Protein AF-A0AAD7K5D5-F1 (afdb_monomer)

Nearest PDB structures (foldseek):
  3h6e-assembly2_B  TM=5.291E-01  e=1.729E+00  Novosphingobium aromaticivorans DSM 12444
  4xas-assembly1_A  TM=4.023E-01  e=6.892E+00  Homo sapiens

Sequence (141 aa):
MRVFRLDAFTSLSDATLLAIFEACPRIEMVQLTGHDKSEGKVTGTALKQLARMPSWAPNLKALYLLDQTYKLTASVKALSAARPSLWIFTGETLGESMSAQIVASMDGGADTHTWLGGKIVSISNDSGTLASGGYDSMDPW

Secondary structure (DSSP, 8-state):
--EEEE-S-SS-BHHHHHHHHHH-TT--EEEEE-BTTB-BB--SHHHHHHHH-TTSSTT--EEEEETB-GGGHHHHHHHHHH-TT-EEEEE----SSHHHHHHHHHHT-EEEEEEETTEEEEEEEE--TTTT---------

pLDDT: mean 78.56, std 15.07, range [36.81, 94.25]

Organism: NCBI:txid230809

Structure (mmCIF, N/CA/C/O backbone):
data_AF-A0AAD7K5D5-F1
#
_entry.id   AF-A0AAD7K5D5-F1
#
loop_
_atom_site.group_PDB
_atom_site.id
_atom_site.type_symbol
_atom_site.label_atom_id
_atom_site.label_alt_id
_atom_site.label_comp_id
_atom_site.label_asym_id
_atom_site.label_entity_id
_atom_site.label_seq_id
_atom_site.pdbx_PDB_ins_code
_atom_site.Cartn_x
_atom_site.Cartn_y
_atom_site.Cartn_z
_atom_site.occupancy
_atom_site.B_iso_or_equiv
_atom_site.auth_seq_id
_atom_site.auth_comp_id
_atom_site.auth_asym_id
_atom_site.auth_atom_id
_atom_site.pdbx_PDB_model_num
ATOM 1 N N . MET A 1 1 ? -14.361 -12.950 -3.619 1.00 69.94 1 MET A N 1
ATOM 2 C CA . MET A 1 1 ? -12.899 -12.816 -3.774 1.00 69.94 1 MET A CA 1
ATOM 3 C C . MET A 1 1 ? -12.347 -12.026 -2.594 1.00 69.94 1 MET A C 1
ATOM 5 O O . MET A 1 1 ? -12.935 -10.998 -2.281 1.00 69.94 1 MET A O 1
ATOM 9 N N . ARG A 1 2 ? -11.309 -12.530 -1.908 1.00 88.38 2 ARG A N 1
ATOM 10 C CA . ARG A 1 2 ? -10.658 -11.856 -0.758 1.00 88.38 2 ARG A CA 1
ATOM 11 C C . ARG A 1 2 ? -9.266 -11.324 -1.089 1.00 88.38 2 ARG A C 1
ATOM 13 O O . ARG A 1 2 ? -8.846 -10.324 -0.527 1.00 88.38 2 ARG A O 1
ATOM 20 N N . VAL A 1 3 ? -8.569 -11.985 -2.002 1.00 89.88 3 VAL A N 1
ATOM 21 C CA . VAL A 1 3 ? -7.203 -11.655 -2.397 1.00 89.88 3 VAL A CA 1
ATOM 22 C C . VAL A 1 3 ? -7.165 -11.553 -3.911 1.00 89.88 3 VAL A C 1
ATOM 24 O O . VAL A 1 3 ? -7.734 -12.407 -4.590 1.00 89.88 3 VAL A O 1
ATOM 27 N N . PHE A 1 4 ? -6.512 -10.515 -4.419 1.00 87.31 4 PHE A N 1
ATOM 28 C CA . PHE A 1 4 ? -6.255 -10.324 -5.838 1.00 87.31 4 PHE A CA 1
ATOM 29 C C . PHE A 1 4 ? -4.785 -9.961 -6.030 1.00 87.31 4 PHE A C 1
ATOM 31 O O . PHE A 1 4 ? -4.320 -8.978 -5.452 1.00 87.31 4 PHE A O 1
ATOM 38 N N . ARG A 1 5 ? -4.054 -10.775 -6.794 1.00 85.88 5 ARG A N 1
ATOM 39 C CA . ARG A 1 5 ? -2.635 -10.568 -7.099 1.00 85.88 5 ARG A CA 1
ATOM 40 C C . ARG A 1 5 ? -2.447 -10.557 -8.602 1.00 85.88 5 ARG A C 1
ATOM 42 O O . ARG A 1 5 ? -2.942 -11.456 -9.277 1.00 85.88 5 ARG A O 1
ATOM 49 N N . LEU A 1 6 ? -1.748 -9.546 -9.090 1.00 79.62 6 LEU A N 1
ATOM 50 C CA . LEU A 1 6 ? -1.268 -9.468 -10.456 1.00 79.62 6 LEU A CA 1
ATOM 51 C C . LEU A 1 6 ? 0.194 -9.049 -10.398 1.00 79.62 6 LEU A C 1
ATOM 53 O O . LEU A 1 6 ? 0.500 -7.915 -10.023 1.00 79.62 6 LEU A O 1
ATOM 57 N N . ASP A 1 7 ? 1.064 -9.984 -10.762 1.00 75.81 7 ASP A N 1
ATOM 58 C CA . ASP A 1 7 ? 2.506 -9.804 -10.708 1.00 75.81 7 ASP A CA 1
ATOM 59 C C . ASP A 1 7 ? 3.078 -9.558 -12.113 1.00 75.81 7 ASP A C 1
ATOM 61 O O . ASP A 1 7 ? 2.647 -10.198 -13.075 1.00 75.81 7 ASP A O 1
ATOM 65 N N . ALA A 1 8 ? 4.034 -8.633 -12.235 1.00 68.25 8 ALA A N 1
ATOM 66 C CA . ALA A 1 8 ? 4.712 -8.270 -13.487 1.00 68.25 8 ALA A CA 1
ATOM 67 C C . ALA A 1 8 ? 3.797 -7.701 -14.595 1.00 68.25 8 ALA A C 1
ATOM 69 O O . ALA A 1 8 ? 4.058 -7.864 -15.791 1.00 68.25 8 ALA A O 1
ATOM 70 N N . PHE A 1 9 ? 2.724 -6.994 -14.223 1.00 69.62 9 PHE A N 1
ATOM 71 C CA . PHE A 1 9 ? 1.793 -6.406 -15.187 1.00 69.62 9 PHE A CA 1
ATOM 72 C C . PHE A 1 9 ? 2.028 -4.907 -15.380 1.00 69.62 9 PHE A C 1
ATOM 74 O O . PHE A 1 9 ? 1.728 -4.073 -14.531 1.00 69.62 9 PHE A O 1
ATOM 81 N N . THR A 1 10 ? 2.456 -4.549 -16.584 1.00 65.88 10 THR A N 1
ATOM 82 C CA . THR A 1 10 ? 2.860 -3.179 -16.943 1.00 65.88 10 THR A CA 1
ATOM 83 C C . THR A 1 10 ? 1.713 -2.347 -17.518 1.00 65.88 10 THR A C 1
ATOM 85 O O . THR A 1 10 ? 1.757 -1.120 -17.558 1.00 65.88 10 THR A O 1
ATOM 88 N N . SER A 1 11 ? 0.637 -3.008 -17.953 1.00 68.88 11 SER A N 1
ATOM 89 C CA . SER A 1 11 ? -0.521 -2.362 -18.588 1.00 68.88 11 SER A CA 1
ATOM 90 C C . SER A 1 11 ? -1.679 -2.075 -17.632 1.00 68.88 11 SER A C 1
ATOM 92 O O . SER A 1 11 ? -2.707 -1.551 -18.065 1.00 68.88 11 SER A O 1
ATOM 94 N N . LEU A 1 12 ? -1.540 -2.401 -16.345 1.00 72.62 12 LEU A N 1
ATOM 95 C CA . LEU A 1 12 ? -2.578 -2.113 -15.360 1.00 72.62 12 LEU A CA 1
ATOM 96 C C . LEU A 1 12 ? -2.639 -0.617 -15.073 1.00 72.62 12 LEU A C 1
ATOM 98 O O . LEU A 1 12 ? -1.627 0.033 -14.825 1.00 72.62 12 LEU A O 1
ATOM 102 N N . SER A 1 13 ? -3.856 -0.085 -15.131 1.00 82.00 13 SER A N 1
ATOM 103 C CA . SER A 1 13 ? -4.149 1.333 -14.939 1.00 82.00 13 SER A CA 1
ATOM 104 C C . SER A 1 13 ? -5.135 1.530 -13.793 1.00 82.00 13 SER A C 1
ATOM 106 O O . SER A 1 13 ? -5.695 0.572 -13.250 1.00 82.00 13 SER A O 1
ATOM 108 N N . ASP A 1 14 ? -5.407 2.791 -13.462 1.00 84.44 14 ASP A N 1
ATOM 109 C CA . ASP A 1 14 ? -6.451 3.159 -12.507 1.00 84.44 14 ASP A CA 1
ATOM 110 C C . ASP A 1 14 ? -7.813 2.523 -12.825 1.00 84.44 14 ASP A C 1
ATOM 112 O O . ASP A 1 14 ? -8.530 2.161 -11.898 1.00 84.44 14 ASP A O 1
ATOM 116 N N . ALA A 1 15 ? -8.158 2.321 -14.103 1.00 86.50 15 ALA A N 1
ATOM 117 C CA . ALA A 1 15 ? -9.426 1.696 -14.487 1.00 86.50 15 ALA A CA 1
ATOM 118 C C . ALA A 1 15 ? -9.567 0.272 -13.925 1.00 86.50 15 ALA A C 1
ATOM 120 O O . ALA A 1 15 ? -10.641 -0.110 -13.462 1.00 86.50 15 ALA A O 1
ATOM 121 N N . THR A 1 16 ? -8.473 -0.493 -13.900 1.00 85.81 16 THR A N 1
ATOM 122 C CA . THR A 1 16 ? -8.480 -1.849 -13.345 1.00 85.81 16 THR A CA 1
ATOM 123 C C . THR A 1 16 ? -8.676 -1.822 -11.834 1.00 85.81 16 THR A C 1
ATOM 125 O O . THR A 1 16 ? -9.498 -2.567 -11.305 1.00 85.81 16 THR A O 1
ATOM 128 N N . LEU A 1 17 ? -7.962 -0.933 -11.136 1.00 87.94 17 LEU A N 1
ATOM 129 C CA . LEU A 1 17 ? -8.113 -0.759 -9.690 1.00 87.94 17 LEU A CA 1
ATOM 130 C C . LEU A 1 17 ? -9.542 -0.350 -9.319 1.00 87.94 17 LEU A C 1
ATOM 132 O O . LEU A 1 17 ? -10.118 -0.918 -8.395 1.00 87.94 17 LEU A O 1
ATOM 136 N N . LEU A 1 18 ? -10.129 0.587 -10.066 1.00 90.94 18 LEU A N 1
ATOM 137 C CA . LEU A 1 18 ? -11.508 1.031 -9.870 1.00 90.94 18 LEU A CA 1
ATOM 138 C C . LEU A 1 18 ? -12.500 -0.123 -10.002 1.00 90.94 18 LEU A C 1
ATOM 140 O O . LEU A 1 18 ? -13.276 -0.361 -9.078 1.00 90.94 18 LEU A O 1
ATOM 144 N N . ALA A 1 19 ? -12.411 -0.885 -11.094 1.00 90.69 19 ALA A N 1
ATOM 145 C CA . ALA A 1 19 ? -13.285 -2.030 -11.325 1.00 90.69 19 ALA A CA 1
ATOM 146 C C . ALA A 1 19 ? -13.185 -3.069 -10.196 1.00 90.69 19 ALA A C 1
ATOM 148 O O . ALA A 1 19 ? -14.197 -3.612 -9.759 1.00 90.69 19 ALA A O 1
ATOM 149 N N . ILE A 1 20 ? -11.978 -3.318 -9.674 1.00 89.50 20 ILE A N 1
ATOM 150 C CA . ILE A 1 20 ? -11.774 -4.232 -8.543 1.00 89.50 20 ILE A CA 1
ATOM 151 C C . ILE A 1 20 ? -12.439 -3.686 -7.276 1.00 89.50 20 ILE A C 1
ATOM 153 O O . ILE A 1 20 ? -13.164 -4.420 -6.602 1.00 89.50 20 ILE A O 1
ATOM 157 N N . PHE A 1 21 ? -12.203 -2.418 -6.933 1.00 91.31 21 PHE A N 1
ATOM 158 C CA . PHE A 1 21 ? -12.732 -1.828 -5.703 1.00 91.31 21 PHE A CA 1
ATOM 159 C C . PHE A 1 21 ? -14.259 -1.746 -5.688 1.00 91.31 21 PHE A C 1
ATOM 161 O O . PHE A 1 21 ? -14.870 -1.941 -4.633 1.00 91.31 21 PHE A O 1
ATOM 168 N N . GLU A 1 22 ? -14.857 -1.492 -6.849 1.00 91.81 22 GLU A N 1
ATOM 169 C CA . GLU A 1 22 ? -16.301 -1.427 -7.035 1.00 91.81 22 GLU A CA 1
ATOM 170 C C . GLU A 1 22 ? -16.939 -2.824 -7.044 1.00 91.81 22 GLU A C 1
ATOM 172 O O . GLU A 1 22 ? -17.877 -3.086 -6.291 1.00 91.81 22 GLU A O 1
ATOM 177 N N . ALA A 1 23 ? -16.406 -3.758 -7.838 1.00 91.50 23 ALA A N 1
ATOM 178 C CA . ALA A 1 23 ? -17.018 -5.075 -8.019 1.00 91.50 23 ALA A CA 1
ATOM 179 C C . ALA A 1 23 ? -16.775 -6.039 -6.843 1.00 91.50 23 ALA A C 1
ATOM 181 O O . ALA A 1 23 ? -17.486 -7.038 -6.701 1.00 91.50 23 ALA A O 1
ATOM 182 N N . CYS A 1 24 ? -15.764 -5.787 -6.000 1.00 90.50 24 CYS A N 1
ATOM 183 C CA . CYS A 1 24 ? -15.310 -6.744 -4.987 1.00 90.50 24 CYS A CA 1
ATOM 184 C C . CYS A 1 24 ? -15.393 -6.192 -3.550 1.00 90.50 24 CYS A C 1
ATOM 186 O O . CYS A 1 24 ? -14.366 -5.950 -2.918 1.00 90.50 24 CYS A O 1
ATOM 188 N N . PRO A 1 25 ? -16.588 -6.098 -2.938 1.00 89.50 25 PRO A N 1
ATOM 189 C CA . PRO A 1 25 ? -16.754 -5.535 -1.589 1.00 89.50 25 PRO A CA 1
ATOM 190 C C . PRO A 1 25 ? -16.112 -6.376 -0.468 1.00 89.50 25 PRO A C 1
ATOM 192 O O .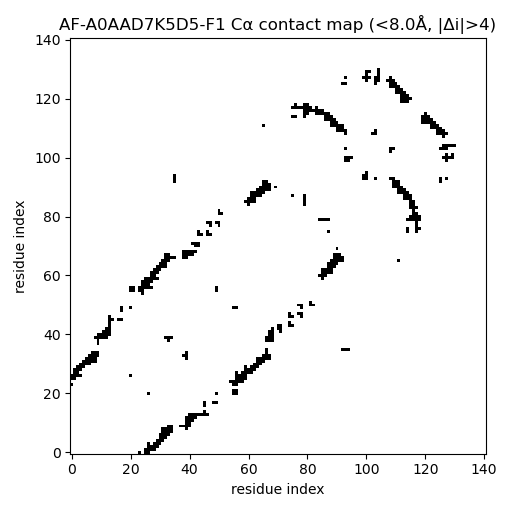 PRO A 1 25 ? -15.869 -5.894 0.639 1.00 89.50 25 PRO A O 1
ATOM 195 N N . ARG A 1 26 ? -15.830 -7.657 -0.731 1.00 91.88 26 ARG A N 1
ATOM 196 C CA . ARG A 1 26 ? -15.192 -8.580 0.228 1.00 91.88 26 ARG A CA 1
ATOM 197 C C . ARG A 1 26 ? -13.675 -8.672 0.054 1.00 91.88 26 ARG A C 1
ATOM 199 O O . ARG A 1 26 ? -13.070 -9.560 0.650 1.00 91.88 26 ARG A O 1
ATOM 206 N N . ILE A 1 27 ? -13.079 -7.826 -0.785 1.00 93.44 27 ILE A N 1
ATOM 207 C CA . ILE A 1 27 ? -11.637 -7.843 -0.996 1.00 93.44 27 ILE A CA 1
ATOM 208 C C . ILE A 1 27 ? -10.914 -7.324 0.247 1.00 93.44 27 ILE A C 1
ATOM 210 O O . ILE A 1 27 ? -11.304 -6.318 0.832 1.00 93.44 27 ILE A O 1
A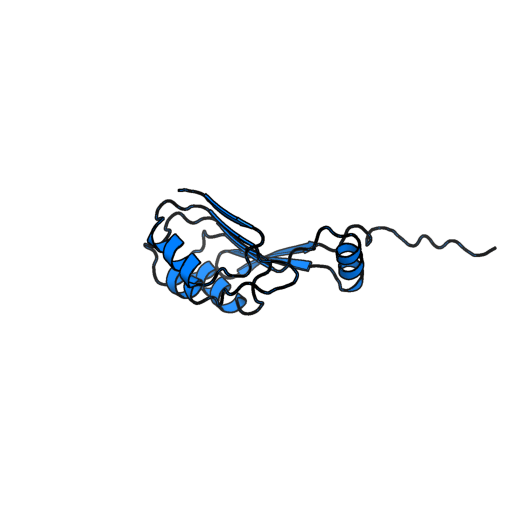TOM 214 N N . GLU A 1 28 ? -9.880 -8.047 0.654 1.00 94.25 28 GLU A N 1
ATOM 215 C CA . GLU A 1 28 ? -9.045 -7.761 1.821 1.00 94.25 28 GLU A CA 1
ATOM 216 C C . GLU A 1 28 ? -7.624 -7.377 1.405 1.00 94.25 28 GLU A C 1
ATOM 218 O O . GLU A 1 28 ? -6.981 -6.582 2.089 1.00 94.25 28 GLU A O 1
ATOM 223 N N . MET A 1 29 ? -7.152 -7.892 0.265 1.00 93.12 29 MET A N 1
ATOM 224 C CA . MET A 1 29 ? -5.817 -7.615 -0.252 1.00 93.12 29 MET A CA 1
ATOM 225 C C . MET A 1 29 ? -5.821 -7.438 -1.770 1.00 93.12 29 MET A C 1
ATOM 227 O O . MET A 1 29 ? -6.361 -8.280 -2.494 1.00 93.12 29 MET A O 1
ATOM 231 N N . VAL A 1 30 ? -5.163 -6.380 -2.239 1.00 90.88 30 VAL A N 1
ATOM 232 C CA . VAL A 1 30 ? -4.846 -6.154 -3.654 1.00 90.88 30 VAL A CA 1
ATOM 233 C C . VAL A 1 30 ? -3.341 -5.985 -3.786 1.00 90.88 30 VAL A C 1
ATOM 235 O O . VAL A 1 30 ? -2.753 -5.176 -3.075 1.00 90.88 30 VAL A O 1
ATOM 238 N N . GLN A 1 31 ? -2.725 -6.733 -4.692 1.00 88.81 31 GLN A N 1
ATOM 239 C CA . GLN A 1 31 ? -1.317 -6.595 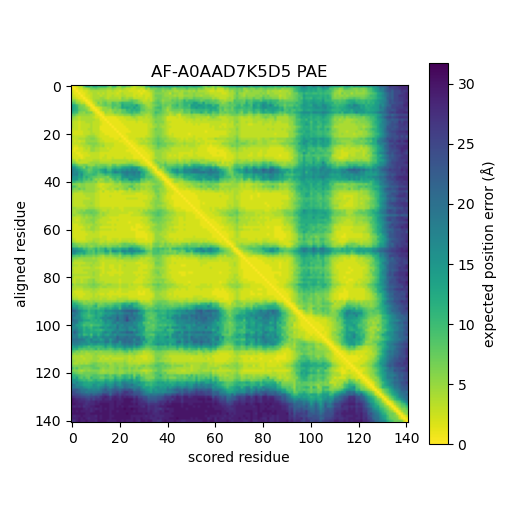-5.036 1.00 88.81 31 GLN A CA 1
ATOM 240 C C . GLN A 1 31 ? -1.181 -6.407 -6.534 1.00 88.81 31 GLN A C 1
ATOM 242 O O . GLN A 1 31 ? -1.613 -7.266 -7.302 1.00 88.81 31 GLN A O 1
ATOM 247 N N . LEU A 1 32 ? -0.588 -5.280 -6.909 1.00 84.44 32 LEU A N 1
ATOM 248 C CA . LEU A 1 32 ? -0.183 -4.965 -8.264 1.00 84.44 32 LEU A CA 1
ATOM 249 C C . LEU A 1 32 ? 1.317 -4.684 -8.256 1.00 84.44 32 LEU A C 1
ATOM 251 O O . LEU A 1 32 ? 1.758 -3.734 -7.602 1.00 84.44 32 LEU A O 1
ATOM 255 N N . THR A 1 33 ? 2.079 -5.502 -8.977 1.00 76.06 33 THR A N 1
ATOM 256 C CA . THR A 1 33 ? 3.505 -5.256 -9.207 1.00 76.06 33 THR A CA 1
ATOM 257 C C . THR A 1 33 ? 3.759 -4.967 -10.682 1.00 76.06 33 THR A C 1
ATOM 259 O O . THR A 1 33 ? 3.134 -5.552 -11.576 1.00 76.06 33 THR A O 1
ATOM 262 N N . GLY A 1 34 ? 4.622 -3.985 -10.932 1.00 69.62 34 GLY A N 1
ATOM 263 C CA . GLY A 1 34 ? 5.089 -3.632 -12.267 1.00 69.62 34 GLY A CA 1
ATOM 264 C C . GLY A 1 34 ? 6.204 -4.561 -12.736 1.00 69.62 34 GLY A C 1
ATOM 265 O O . GLY A 1 34 ? 6.456 -5.609 -12.149 1.00 69.62 34 GLY A O 1
ATOM 266 N N . HIS A 1 35 ? 6.859 -4.172 -13.825 1.00 65.56 35 HIS A N 1
ATOM 267 C CA . HIS A 1 35 ? 8.057 -4.838 -14.328 1.00 65.56 35 HIS A CA 1
ATOM 268 C C . HIS A 1 35 ? 9.202 -3.824 -14.285 1.00 65.56 35 HIS A C 1
ATOM 270 O O . HIS A 1 35 ? 9.008 -2.682 -14.698 1.00 65.56 35 HIS A O 1
ATOM 276 N N . ASP A 1 36 ? 10.386 -4.258 -13.849 1.00 58.16 36 ASP A N 1
ATOM 277 C CA . ASP A 1 36 ? 11.617 -3.459 -13.674 1.00 58.16 36 ASP A CA 1
ATOM 278 C C . ASP A 1 36 ? 11.984 -2.527 -14.857 1.00 58.16 36 ASP A C 1
ATOM 280 O O . ASP A 1 36 ? 12.665 -1.522 -14.684 1.00 58.16 36 ASP A O 1
ATOM 284 N N . LYS A 1 37 ? 11.520 -2.843 -16.072 1.00 57.62 37 LYS A N 1
ATOM 285 C CA . LYS A 1 37 ? 11.840 -2.150 -17.330 1.00 57.62 37 LYS A CA 1
ATOM 286 C C . LYS A 1 37 ? 10.720 -1.272 -17.877 1.00 57.62 37 LYS A C 1
ATOM 288 O O . LYS A 1 37 ? 10.929 -0.588 -18.878 1.00 57.62 37 LYS A O 1
ATOM 293 N N . SER A 1 38 ? 9.529 -1.299 -17.282 1.00 56.91 38 SER A N 1
ATOM 294 C CA . SER A 1 38 ? 8.454 -0.396 -17.688 1.00 56.91 38 SER A CA 1
ATOM 295 C C . SER A 1 38 ? 7.530 -0.069 -16.527 1.00 56.91 38 SER A C 1
ATOM 297 O O . SER A 1 38 ? 6.853 -0.948 -15.987 1.00 56.91 38 SER A O 1
ATOM 299 N N . GLU A 1 39 ? 7.465 1.221 -16.218 1.00 59.62 39 GLU A N 1
ATOM 300 C CA . GLU A 1 39 ? 6.598 1.775 -15.187 1.00 59.62 39 GLU A CA 1
ATOM 301 C C . GLU A 1 39 ? 5.134 1.358 -15.413 1.00 59.62 39 GLU A C 1
ATOM 303 O O . GLU A 1 39 ? 4.596 1.461 -16.522 1.00 59.62 39 GLU A O 1
ATOM 308 N N . GLY A 1 40 ? 4.468 0.895 -14.351 1.00 63.88 40 GLY A N 1
ATOM 309 C CA . GLY A 1 40 ? 3.031 0.622 -14.392 1.00 63.88 40 GLY A CA 1
ATOM 310 C C . GLY A 1 40 ? 2.198 1.891 -14.630 1.00 63.88 40 GLY A C 1
ATOM 311 O O . GLY A 1 40 ? 2.603 3.001 -14.297 1.00 63.88 40 GLY A O 1
ATOM 312 N N . LYS A 1 41 ? 0.993 1.760 -15.197 1.00 74.75 41 LYS A N 1
ATOM 313 C CA . LYS A 1 41 ? 0.162 2.907 -15.631 1.00 74.75 41 LYS A CA 1
ATOM 314 C C . LYS A 1 41 ? -0.763 3.466 -14.544 1.00 74.75 41 LYS A C 1
ATOM 316 O O . LYS A 1 41 ? -1.750 4.135 -14.856 1.00 74.75 41 LYS A O 1
ATOM 321 N N . VAL A 1 42 ? -0.493 3.185 -13.271 1.00 80.25 42 VAL A N 1
ATOM 322 C CA . VAL A 1 42 ? -1.298 3.700 -12.156 1.00 80.25 42 VAL A CA 1
ATOM 323 C C . VAL A 1 42 ? -0.888 5.145 -11.859 1.00 80.25 42 VAL A C 1
ATOM 325 O O . VAL A 1 42 ? 0.257 5.424 -11.517 1.00 80.25 42 VAL A O 1
ATOM 328 N N . THR A 1 43 ? -1.841 6.070 -11.981 1.00 81.44 43 THR A N 1
ATOM 329 C CA . THR A 1 43 ? -1.662 7.523 -11.794 1.00 81.44 43 THR A CA 1
ATOM 330 C C . THR A 1 43 ? -2.150 8.023 -10.431 1.00 81.44 43 THR A C 1
ATOM 332 O O . THR A 1 43 ? -1.927 9.180 -10.068 1.00 81.44 43 THR A O 1
ATOM 335 N N . GLY A 1 44 ? -2.846 7.172 -9.668 1.00 84.38 44 GLY A N 1
ATOM 336 C CA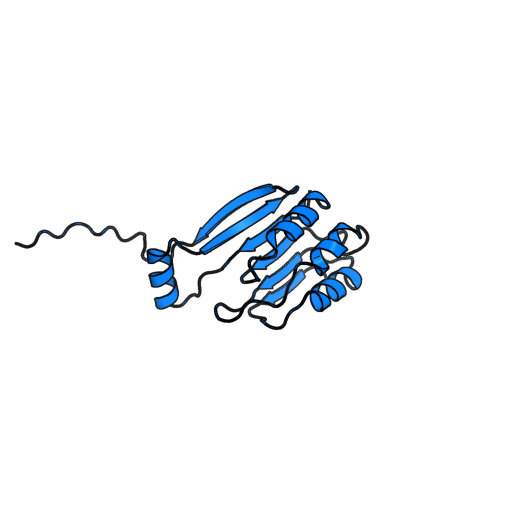 . GLY A 1 44 ? -3.373 7.490 -8.338 1.00 84.38 44 GLY A CA 1
ATOM 337 C C . GLY A 1 44 ? -4.793 8.061 -8.348 1.00 84.38 44 GLY A C 1
ATOM 338 O O . GLY A 1 44 ? -5.334 8.409 -7.295 1.00 84.38 44 GLY A O 1
ATOM 339 N N . THR A 1 45 ? -5.430 8.143 -9.516 1.00 89.12 45 THR A N 1
ATOM 340 C CA . THR A 1 45 ? -6.832 8.558 -9.658 1.00 89.12 45 THR A CA 1
ATOM 341 C C . THR A 1 45 ? -7.772 7.561 -8.978 1.00 89.12 45 THR A C 1
ATOM 343 O O . THR A 1 45 ? -8.670 7.973 -8.241 1.00 89.12 45 THR A O 1
ATOM 346 N N . ALA A 1 46 ? -7.502 6.260 -9.118 1.00 90.06 46 ALA A N 1
ATOM 347 C CA . ALA A 1 46 ? -8.239 5.203 -8.435 1.00 90.06 46 ALA A CA 1
ATOM 348 C C . ALA A 1 46 ? -8.122 5.312 -6.911 1.00 90.06 46 ALA A C 1
ATOM 350 O O . ALA A 1 46 ? -9.111 5.172 -6.195 1.00 90.06 46 ALA A O 1
ATOM 351 N N . LEU A 1 47 ? -6.928 5.637 -6.409 1.00 92.38 47 LEU A N 1
ATOM 352 C CA . LEU A 1 47 ? -6.670 5.780 -4.973 1.00 92.38 47 LEU A CA 1
ATOM 353 C C . LEU A 1 47 ? -7.426 6.973 -4.381 1.00 92.38 47 LEU A C 1
ATOM 355 O O . LEU A 1 47 ? -8.012 6.871 -3.303 1.00 92.38 47 LEU A O 1
ATOM 359 N N . LYS A 1 48 ? -7.477 8.095 -5.112 1.00 92.06 48 LYS A N 1
ATOM 360 C CA . LYS A 1 48 ? -8.274 9.269 -4.723 1.00 92.06 48 LYS A CA 1
ATOM 361 C C . LYS A 1 48 ? -9.767 8.951 -4.676 1.00 92.06 48 LYS A C 1
ATOM 363 O O . LYS A 1 48 ? -10.454 9.416 -3.770 1.00 92.06 48 LYS A O 1
ATOM 368 N N . GLN A 1 49 ? -10.274 8.180 -5.637 1.00 91.94 49 GLN A N 1
ATOM 369 C CA . GLN A 1 49 ? -11.673 7.754 -5.636 1.00 91.94 49 GLN A CA 1
ATOM 370 C C . GLN A 1 49 ? -11.969 6.795 -4.479 1.00 91.94 49 GLN A C 1
ATOM 372 O O . GLN A 1 49 ? -12.938 7.007 -3.753 1.00 91.94 49 GLN A O 1
ATOM 377 N N . LEU A 1 50 ? -11.088 5.826 -4.223 1.00 93.06 50 LEU A N 1
ATOM 378 C CA . LEU A 1 50 ? -11.214 4.901 -3.098 1.00 93.06 50 LEU A CA 1
ATOM 379 C C . LEU A 1 50 ? -11.229 5.624 -1.738 1.00 93.06 50 LEU A C 1
ATOM 381 O O . LEU A 1 50 ? -11.982 5.249 -0.838 1.00 93.06 50 LEU A O 1
ATOM 385 N N . ALA A 1 51 ? -10.438 6.691 -1.595 1.00 92.88 51 ALA A N 1
ATOM 386 C CA . ALA A 1 51 ? -10.431 7.534 -0.400 1.00 92.88 51 ALA A CA 1
ATOM 387 C C . ALA A 1 51 ? -11.765 8.275 -0.187 1.00 92.88 51 ALA A C 1
ATOM 389 O O . ALA A 1 51 ? -12.162 8.512 0.949 1.00 92.88 51 ALA A O 1
ATOM 390 N N . ARG A 1 52 ? -12.465 8.631 -1.274 1.00 93.31 52 ARG A N 1
ATOM 391 C CA . ARG A 1 52 ? -13.755 9.343 -1.241 1.00 93.31 52 ARG A CA 1
ATOM 392 C C . ARG A 1 52 ? -14.964 8.421 -1.096 1.00 93.31 52 ARG A C 1
ATOM 394 O O . ARG A 1 52 ? -16.033 8.905 -0.743 1.00 93.31 52 ARG A O 1
ATOM 401 N N . MET A 1 53 ? -14.813 7.127 -1.378 1.00 92.31 53 MET A N 1
ATOM 402 C CA . MET A 1 53 ? -15.902 6.146 -1.375 1.00 92.31 53 MET A CA 1
ATOM 403 C C . MET A 1 53 ? -15.650 5.048 -0.333 1.00 92.31 53 MET A C 1
ATOM 405 O O . MET A 1 53 ? -15.063 4.016 -0.658 1.00 92.31 53 MET A O 1
ATOM 409 N N . PRO A 1 54 ? -16.097 5.226 0.926 1.00 87.00 54 PRO A N 1
ATOM 410 C CA . PRO A 1 54 ? -15.914 4.232 1.989 1.00 87.00 54 PRO A CA 1
ATOM 411 C C . PRO A 1 54 ? -16.621 2.899 1.713 1.00 87.00 54 PRO A C 1
ATOM 413 O O . PRO A 1 54 ? -16.198 1.862 2.214 1.00 87.00 54 PRO A O 1
ATOM 416 N N . SER A 1 55 ? -17.689 2.918 0.908 1.00 90.19 55 SER A N 1
ATOM 417 C CA . SER A 1 55 ? -18.451 1.727 0.514 1.00 90.19 55 SER A CA 1
ATOM 418 C C . SER A 1 55 ? -17.698 0.810 -0.453 1.00 90.19 55 SER A C 1
ATOM 420 O O . SER A 1 55 ? -18.080 -0.347 -0.607 1.00 90.19 55 SER A O 1
ATOM 422 N N . TRP A 1 56 ? -16.639 1.299 -1.102 1.00 92.19 56 TRP A N 1
ATOM 423 C CA . TRP A 1 56 ? -15.833 0.523 -2.041 1.00 92.19 56 TRP A CA 1
ATOM 424 C C . TRP A 1 56 ? -14.711 -0.211 -1.322 1.00 92.19 56 TRP A C 1
ATOM 426 O O . TRP A 1 56 ? -13.952 0.398 -0.566 1.00 92.19 56 TRP A O 1
ATOM 436 N N . ALA A 1 57 ? -14.590 -1.517 -1.568 1.00 90.44 57 ALA A N 1
ATOM 437 C CA . ALA A 1 57 ? -13.641 -2.390 -0.877 1.00 90.44 57 ALA A CA 1
ATOM 438 C C . ALA A 1 57 ? -13.538 -2.093 0.645 1.00 90.44 57 ALA A C 1
ATOM 440 O O . ALA A 1 57 ? -12.449 -1.789 1.141 1.00 90.44 57 ALA A O 1
ATOM 441 N N . PRO A 1 58 ? -14.655 -2.118 1.399 1.00 92.81 58 PRO A N 1
ATOM 442 C CA . PRO A 1 58 ? -14.690 -1.691 2.803 1.00 92.81 58 PRO A CA 1
ATOM 443 C C . PRO A 1 58 ? -13.835 -2.579 3.716 1.00 92.81 58 PRO A C 1
ATOM 445 O O . PRO A 1 58 ? -13.420 -2.154 4.787 1.00 92.81 58 PRO A O 1
ATOM 448 N N . ASN A 1 59 ? -13.554 -3.809 3.278 1.00 93.12 59 ASN A N 1
ATOM 449 C CA . ASN A 1 59 ? -12.751 -4.783 4.010 1.00 93.12 59 ASN A CA 1
ATOM 450 C C . ASN A 1 59 ? -1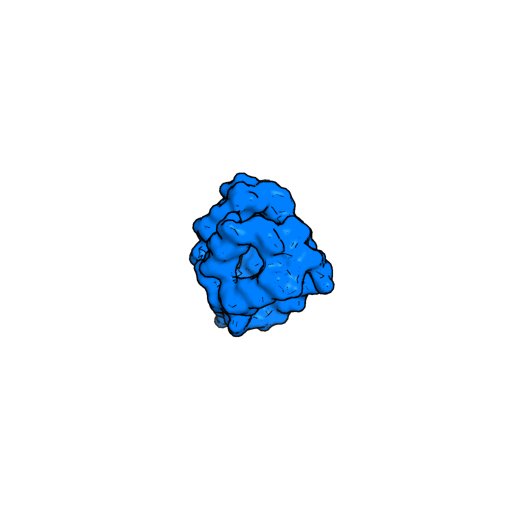1.271 -4.777 3.603 1.00 93.12 59 ASN A C 1
ATOM 452 O O . ASN A 1 59 ? -10.528 -5.644 4.059 1.00 93.12 59 ASN A O 1
ATOM 456 N N . LEU A 1 60 ? -1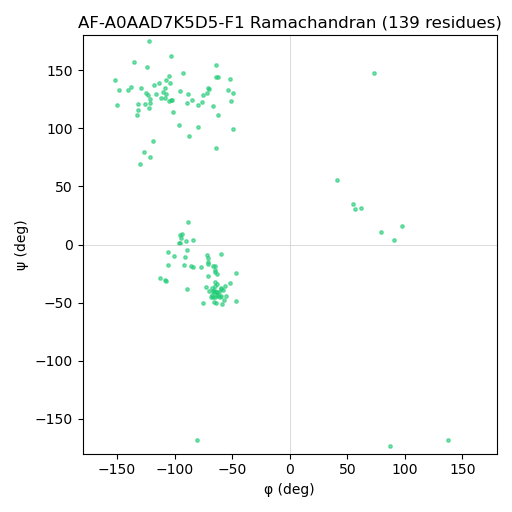0.840 -3.845 2.744 1.00 93.50 60 LEU A N 1
ATOM 457 C CA . LEU A 1 60 ? -9.464 -3.792 2.261 1.00 93.50 60 LEU A CA 1
ATOM 458 C C . LEU A 1 60 ? -8.515 -3.447 3.414 1.00 93.50 60 LEU A C 1
ATOM 460 O O . LEU A 1 60 ? -8.620 -2.379 4.017 1.00 93.50 60 LEU A O 1
ATOM 464 N N . LYS A 1 61 ? -7.580 -4.355 3.695 1.00 94.12 61 LYS A N 1
ATOM 465 C CA . LYS A 1 61 ? -6.582 -4.242 4.766 1.00 94.12 61 LYS A CA 1
ATOM 466 C C . LYS A 1 61 ? -5.186 -3.974 4.228 1.00 94.12 61 LYS A C 1
ATOM 468 O O . LYS A 1 61 ? -4.416 -3.303 4.905 1.00 94.12 61 LYS A O 1
ATOM 473 N N . ALA A 1 62 ? -4.868 -4.483 3.037 1.00 93.50 62 ALA A N 1
ATOM 474 C CA . ALA A 1 62 ? -3.546 -4.347 2.438 1.00 93.50 62 ALA A CA 1
ATOM 475 C C . ALA A 1 62 ? -3.617 -4.034 0.936 1.00 93.50 62 ALA A C 1
ATOM 477 O O . ALA A 1 62 ? -4.376 -4.653 0.185 1.00 93.50 62 ALA A O 1
ATOM 478 N N . LEU A 1 63 ? -2.803 -3.075 0.504 1.00 92.00 63 LEU A N 1
ATOM 479 C CA . LEU A 1 63 ? -2.663 -2.654 -0.883 1.00 92.00 63 LEU A CA 1
ATOM 480 C C . LEU A 1 63 ? -1.177 -2.570 -1.244 1.00 92.00 63 LEU A C 1
ATOM 482 O O . LEU A 1 63 ? -0.463 -1.737 -0.699 1.00 92.00 63 LEU A O 1
ATOM 486 N N . TYR A 1 64 ? -0.723 -3.406 -2.171 1.00 89.12 64 TYR A N 1
ATOM 487 C CA . TYR A 1 64 ? 0.648 -3.394 -2.678 1.00 89.12 64 TYR A CA 1
ATOM 488 C C . TYR A 1 64 ? 0.666 -2.767 -4.072 1.00 89.12 64 TYR A C 1
ATOM 490 O O . TYR A 1 64 ? -0.055 -3.222 -4.962 1.00 89.12 64 TYR A O 1
ATOM 498 N N . LEU A 1 65 ? 1.464 -1.714 -4.234 1.00 87.62 65 LEU A N 1
ATOM 499 C CA . LEU A 1 65 ? 1.686 -0.960 -5.468 1.00 87.62 65 LEU A CA 1
ATOM 500 C C . LEU A 1 65 ? 3.199 -0.835 -5.685 1.00 87.62 65 LEU A C 1
ATOM 502 O O . LEU A 1 65 ? 3.775 0.240 -5.509 1.00 87.62 65 LEU A O 1
ATOM 506 N N . LEU A 1 66 ? 3.838 -1.960 -5.994 1.00 83.94 66 LEU A N 1
ATOM 507 C CA . LEU A 1 66 ? 5.285 -2.044 -6.194 1.00 83.94 66 LEU A CA 1
ATOM 508 C C . LEU A 1 66 ? 5.626 -1.857 -7.676 1.00 83.94 66 LEU A C 1
ATOM 510 O O . LEU A 1 66 ? 4.828 -2.215 -8.550 1.00 83.94 66 LEU A O 1
ATOM 514 N N . ASP A 1 67 ? 6.779 -1.258 -7.958 1.00 77.31 67 ASP A N 1
ATOM 515 C CA . ASP A 1 67 ? 7.272 -0.969 -9.314 1.00 77.31 67 ASP A CA 1
ATOM 516 C C . ASP A 1 67 ? 6.258 -0.161 -10.141 1.00 77.31 67 ASP A C 1
ATOM 518 O O . ASP A 1 67 ? 6.049 -0.355 -11.342 1.00 77.31 67 ASP A O 1
ATOM 522 N N . GLN A 1 68 ? 5.547 0.727 -9.444 1.0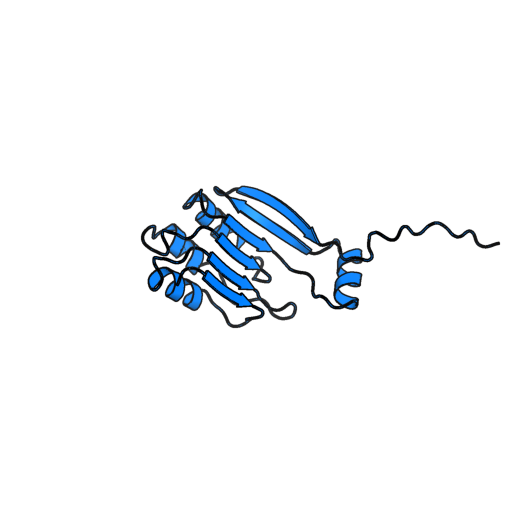0 74.62 68 GLN A N 1
ATOM 523 C CA . GLN A 1 68 ? 4.609 1.684 -10.017 1.00 74.62 68 GLN A CA 1
ATOM 524 C C . GLN A 1 68 ? 5.243 3.075 -10.055 1.00 74.62 68 GLN A C 1
ATOM 526 O O . GLN A 1 68 ? 6.192 3.356 -9.329 1.00 74.62 68 GLN A O 1
ATOM 531 N N . THR A 1 69 ? 4.683 3.975 -10.869 1.00 67.75 69 THR A N 1
ATOM 532 C CA . THR A 1 69 ? 5.233 5.330 -11.044 1.00 67.75 69 THR A CA 1
ATOM 533 C C . THR A 1 69 ? 5.458 6.062 -9.712 1.00 67.75 69 THR A C 1
ATOM 535 O O . THR A 1 69 ? 4.615 6.048 -8.809 1.00 67.75 69 THR A O 1
ATOM 538 N N . TYR A 1 70 ? 6.551 6.826 -9.631 1.00 64.38 70 TYR A N 1
ATOM 539 C CA . TYR A 1 70 ? 6.924 7.658 -8.474 1.00 64.38 70 TYR A CA 1
ATOM 540 C C . TYR A 1 70 ? 5.885 8.739 -8.096 1.00 64.38 70 TYR A C 1
ATOM 542 O O . TYR A 1 70 ? 5.993 9.403 -7.064 1.00 64.38 70 TYR A O 1
ATOM 550 N N . LYS A 1 71 ? 4.844 8.944 -8.914 1.00 72.00 71 LYS A N 1
ATOM 551 C CA . LYS A 1 71 ? 3.837 10.009 -8.748 1.00 72.00 71 LYS A CA 1
ATOM 552 C C . LYS A 1 71 ? 2.700 9.657 -7.780 1.00 72.00 71 LYS A C 1
ATOM 554 O O . LYS A 1 71 ? 1.778 10.455 -7.600 1.00 72.00 71 LYS A O 1
ATOM 559 N N . LEU A 1 72 ? 2.751 8.499 -7.120 1.00 83.19 72 LEU A N 1
ATOM 560 C CA . LEU A 1 72 ? 1.656 8.006 -6.276 1.00 83.19 72 LEU A CA 1
ATOM 561 C C . LEU A 1 72 ? 1.641 8.560 -4.845 1.00 83.19 72 LEU A C 1
ATOM 563 O O . LEU A 1 72 ? 0.579 8.563 -4.216 1.00 83.19 72 LEU A O 1
ATOM 567 N N . THR A 1 73 ? 2.757 9.098 -4.349 1.00 86.06 73 THR A N 1
ATOM 568 C CA . THR A 1 73 ? 2.959 9.523 -2.950 1.00 86.06 73 THR A CA 1
ATOM 569 C C . THR A 1 73 ? 1.809 10.358 -2.381 1.00 86.06 73 THR A C 1
ATOM 571 O O . THR A 1 73 ? 1.280 10.054 -1.313 1.00 86.06 73 THR A O 1
ATOM 574 N N . ALA A 1 74 ? 1.354 11.386 -3.106 1.00 88.81 74 ALA A N 1
ATOM 575 C CA . ALA A 1 74 ? 0.272 12.254 -2.635 1.00 88.81 74 ALA A CA 1
ATOM 576 C C . ALA A 1 74 ? -1.070 11.511 -2.511 1.00 88.81 74 ALA A C 1
ATOM 578 O O . ALA A 1 74 ? -1.811 11.699 -1.545 1.00 88.81 74 ALA A O 1
ATOM 579 N N . SER A 1 75 ? -1.382 10.650 -3.483 1.00 91.19 75 SER A N 1
ATOM 580 C CA . SER A 1 75 ? -2.624 9.871 -3.498 1.00 91.19 75 SER A CA 1
ATOM 581 C C . SER A 1 75 ? -2.629 8.743 -2.465 1.00 91.19 75 SER A C 1
ATOM 583 O O . SER A 1 75 ? -3.648 8.520 -1.815 1.00 91.19 75 SER A O 1
ATOM 585 N N . VAL A 1 76 ? -1.481 8.100 -2.247 1.00 92.12 76 VAL A N 1
ATOM 586 C CA . VAL A 1 76 ? -1.283 7.065 -1.226 1.00 92.12 76 VAL A CA 1
ATOM 587 C C . VAL A 1 76 ? -1.400 7.665 0.169 1.00 92.12 76 VAL A C 1
ATOM 589 O O . VAL A 1 76 ? -2.139 7.139 0.999 1.00 92.12 76 VAL A O 1
ATOM 592 N N . LYS A 1 77 ? -0.770 8.821 0.408 1.00 91.94 77 LYS A N 1
ATOM 593 C CA . LYS A 1 77 ? -0.907 9.557 1.668 1.00 91.94 77 LYS A CA 1
ATOM 594 C C . LYS A 1 77 ? -2.367 9.892 1.973 1.00 91.94 77 LYS A C 1
ATOM 596 O O . LYS A 1 77 ? -2.831 9.650 3.085 1.00 91.94 77 LYS A O 1
ATOM 601 N N . ALA A 1 78 ? -3.097 10.420 0.988 1.00 92.50 78 ALA A N 1
ATOM 602 C CA . ALA A 1 78 ? -4.510 10.763 1.143 1.00 92.50 78 ALA A CA 1
ATOM 603 C C . ALA A 1 78 ? -5.382 9.528 1.426 1.00 92.50 78 ALA A C 1
ATOM 605 O O . ALA A 1 78 ? -6.230 9.567 2.315 1.00 92.50 78 ALA A O 1
ATOM 606 N N . LEU A 1 79 ? -5.149 8.423 0.712 1.00 93.75 79 LEU A N 1
ATOM 607 C CA . LEU A 1 79 ? -5.874 7.171 0.923 1.00 93.75 79 LEU A CA 1
ATOM 608 C C . LEU A 1 79 ? -5.589 6.569 2.304 1.00 93.75 79 LEU A C 1
ATOM 610 O O . LEU A 1 79 ? -6.521 6.190 3.007 1.00 93.75 79 LEU A O 1
ATOM 614 N N . SER A 1 80 ? -4.322 6.529 2.711 1.00 93.81 80 SER A N 1
ATOM 615 C CA . SER A 1 80 ? -3.905 6.030 4.024 1.00 93.81 80 SER A CA 1
ATOM 616 C C . SER A 1 80 ? -4.478 6.876 5.170 1.00 93.81 80 SER A C 1
ATOM 618 O O . SER A 1 80 ? -4.839 6.341 6.214 1.00 93.81 80 SER A O 1
ATOM 620 N N . ALA A 1 81 ? -4.625 8.192 4.977 1.00 92.44 81 ALA A N 1
ATOM 621 C CA . ALA A 1 81 ? -5.285 9.066 5.947 1.00 92.44 81 ALA A CA 1
ATOM 622 C C . ALA A 1 81 ? -6.804 8.826 6.019 1.00 92.44 81 ALA A C 1
ATOM 624 O O . ALA A 1 81 ? -7.374 8.816 7.107 1.00 92.44 81 ALA A O 1
ATOM 625 N N . ALA A 1 82 ? -7.461 8.605 4.874 1.00 93.88 82 ALA A N 1
ATOM 626 C CA . ALA A 1 82 ? -8.895 8.313 4.814 1.00 93.88 82 ALA A CA 1
ATOM 627 C C . ALA A 1 82 ? -9.245 6.916 5.357 1.00 93.88 82 ALA A C 1
ATOM 629 O O . ALA A 1 82 ? -10.359 6.693 5.828 1.00 93.88 82 ALA A O 1
ATOM 630 N N . ARG A 1 83 ? -8.302 5.969 5.287 1.00 93.56 83 ARG A N 1
ATOM 631 C CA . ARG A 1 83 ? -8.459 4.582 5.740 1.00 93.56 83 ARG A CA 1
ATOM 632 C C . ARG A 1 83 ? -7.327 4.218 6.705 1.00 93.56 83 ARG A C 1
ATOM 634 O O . ARG A 1 83 ? -6.377 3.553 6.302 1.00 93.56 83 ARG A O 1
ATOM 641 N N . PRO A 1 84 ? -7.417 4.617 7.985 1.00 91.31 84 PRO A N 1
ATOM 642 C CA . PRO A 1 84 ? -6.310 4.477 8.931 1.00 91.31 84 PRO A CA 1
ATOM 643 C C . PRO A 1 84 ? -5.925 3.023 9.241 1.00 91.31 84 PRO A C 1
ATOM 645 O O . PRO A 1 84 ? -4.818 2.785 9.709 1.00 91.31 84 PRO A O 1
ATOM 648 N N . SER A 1 85 ? -6.804 2.053 8.967 1.00 91.06 85 SER A N 1
ATOM 649 C CA . SER A 1 85 ? -6.529 0.617 9.106 1.00 91.06 85 SER A CA 1
ATOM 650 C C . SER A 1 85 ? -5.929 -0.038 7.853 1.00 91.06 85 SER A C 1
ATOM 652 O O . SER A 1 85 ? -5.642 -1.233 7.884 1.00 91.06 85 SER A O 1
ATOM 654 N N . LEU A 1 86 ? -5.796 0.699 6.743 1.00 93.50 86 LEU A N 1
ATOM 655 C CA . LEU A 1 86 ? -5.279 0.189 5.474 1.00 93.50 86 LEU A CA 1
ATOM 656 C C . LEU A 1 86 ? -3.757 0.343 5.416 1.00 93.50 86 LEU A C 1
ATOM 658 O O . LEU A 1 86 ? -3.230 1.455 5.466 1.00 93.50 86 LEU A O 1
ATOM 662 N N . TRP A 1 87 ? -3.079 -0.783 5.230 1.00 93.25 87 TRP A N 1
ATOM 663 C CA . TRP A 1 87 ? -1.650 -0.860 4.965 1.00 93.25 87 TRP A CA 1
ATOM 664 C C . TRP A 1 87 ? -1.409 -0.680 3.471 1.00 93.25 87 TRP A C 1
ATOM 666 O O . TRP A 1 87 ? -1.985 -1.411 2.663 1.00 93.25 87 TRP A O 1
ATOM 676 N N . ILE A 1 88 ? -0.576 0.289 3.095 1.00 92.81 88 ILE A N 1
ATOM 677 C CA . ILE A 1 88 ? -0.223 0.517 1.690 1.00 92.81 88 ILE A CA 1
ATOM 678 C C . ILE A 1 88 ? 1.284 0.387 1.524 1.00 92.81 88 ILE A C 1
ATOM 680 O O . ILE A 1 88 ? 2.037 1.088 2.190 1.00 92.81 88 ILE A O 1
ATOM 684 N N . PHE A 1 89 ? 1.710 -0.483 0.618 1.00 90.06 89 PHE A N 1
ATOM 685 C CA . PHE A 1 89 ? 3.110 -0.737 0.301 1.00 90.06 89 PHE A CA 1
ATOM 686 C C . PHE A 1 89 ? 3.409 -0.153 -1.078 1.00 90.06 89 PHE A C 1
ATOM 688 O O . PHE A 1 89 ? 2.699 -0.447 -2.040 1.00 90.06 89 PHE A O 1
ATOM 695 N N . THR A 1 90 ? 4.430 0.692 -1.169 1.00 88.38 90 THR A N 1
ATOM 696 C CA . THR A 1 90 ? 4.871 1.344 -2.412 1.00 88.38 90 THR A CA 1
ATOM 697 C C . THR A 1 90 ? 6.379 1.280 -2.523 1.00 88.38 90 THR A C 1
ATOM 699 O O . THR A 1 90 ? 7.033 1.247 -1.491 1.00 88.38 90 THR A O 1
ATOM 702 N N . GLY A 1 91 ? 6.935 1.380 -3.721 1.00 81.62 91 GLY A N 1
ATOM 703 C CA . GLY A 1 91 ? 8.381 1.459 -3.912 1.00 81.62 91 GLY A CA 1
ATOM 704 C C . GLY A 1 91 ? 8.830 0.595 -5.069 1.00 81.62 91 GLY A C 1
ATOM 705 O O . GLY A 1 91 ? 7.995 0.118 -5.839 1.00 81.62 91 GLY A O 1
ATOM 706 N N . GLU A 1 92 ? 10.133 0.408 -5.156 1.00 76.12 92 GLU A N 1
ATOM 707 C CA . GLU A 1 92 ? 10.772 -0.398 -6.190 1.00 76.12 92 GLU A CA 1
ATOM 708 C C . GLU A 1 92 ? 11.220 -1.730 -5.586 1.00 76.12 92 GLU A C 1
ATOM 710 O O . GLU A 1 92 ? 11.570 -1.807 -4.407 1.00 76.12 92 GLU A O 1
ATOM 715 N N . THR A 1 93 ? 11.153 -2.797 -6.373 1.00 70.38 93 THR A N 1
ATOM 716 C CA . THR A 1 93 ? 11.712 -4.101 -6.026 1.00 70.38 93 THR A CA 1
ATOM 717 C C . THR A 1 93 ? 12.948 -4.360 -6.869 1.00 70.38 93 THR A C 1
ATOM 719 O O . THR A 1 93 ? 13.011 -4.004 -8.048 1.00 70.38 93 THR A O 1
ATOM 722 N N . LEU A 1 94 ? 13.965 -4.973 -6.263 1.00 67.19 94 LEU A N 1
ATOM 723 C CA . LEU A 1 94 ? 15.136 -5.386 -7.017 1.00 67.19 94 LEU A CA 1
ATOM 724 C C . LEU A 1 94 ? 14.793 -6.560 -7.925 1.00 67.19 94 LEU A C 1
ATOM 726 O O . LEU A 1 94 ? 14.185 -7.546 -7.510 1.00 67.19 94 LEU A O 1
ATOM 730 N N . GLY A 1 95 ? 15.255 -6.482 -9.170 1.00 62.19 95 GLY A N 1
ATOM 731 C CA . GLY A 1 95 ? 15.288 -7.652 -10.034 1.00 62.19 95 GLY A CA 1
ATOM 732 C C . GLY A 1 95 ? 16.203 -8.730 -9.445 1.00 62.19 95 GLY A C 1
ATOM 733 O O . GLY A 1 95 ? 17.269 -8.439 -8.907 1.00 62.19 95 GLY A O 1
ATOM 734 N N . GLU A 1 96 ? 15.837 -10.000 -9.610 1.00 63.38 96 GLU A N 1
ATOM 735 C CA . GLU A 1 96 ? 16.602 -11.127 -9.049 1.00 63.38 96 GLU A CA 1
ATOM 736 C C . GLU A 1 96 ? 17.953 -11.364 -9.756 1.00 63.38 96 GLU A C 1
ATOM 738 O O . GLU A 1 96 ? 18.797 -12.121 -9.273 1.00 63.38 96 GLU A O 1
ATOM 743 N N . SER A 1 97 ? 18.185 -10.719 -10.907 1.00 63.25 97 SER 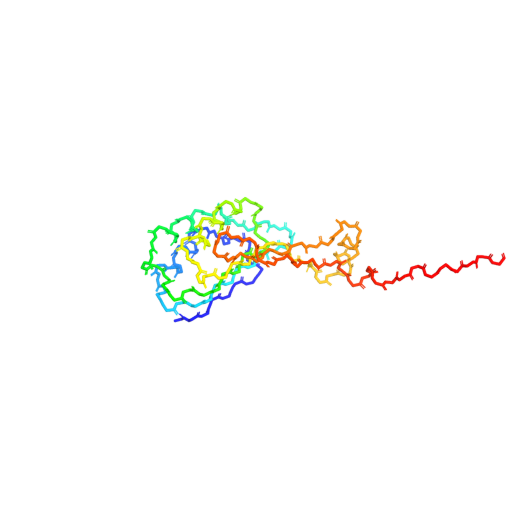A N 1
ATOM 744 C CA . SER A 1 97 ? 19.416 -10.894 -11.683 1.00 63.25 97 SER A CA 1
ATOM 745 C C . SER A 1 97 ? 20.656 -10.405 -10.928 1.00 63.25 97 SER A C 1
ATOM 747 O O . SER A 1 97 ? 20.629 -9.368 -10.268 1.00 63.25 97 SER A O 1
ATOM 749 N N . MET A 1 98 ? 21.784 -11.099 -11.104 1.00 67.06 98 MET A N 1
ATOM 750 C CA . MET A 1 98 ? 23.060 -10.708 -10.491 1.00 67.06 98 MET A CA 1
ATOM 751 C C . MET A 1 98 ? 23.471 -9.277 -10.870 1.00 67.06 98 MET A C 1
ATOM 753 O O . MET A 1 98 ? 23.973 -8.538 -10.034 1.00 67.06 98 MET A O 1
ATOM 757 N N . SER A 1 99 ? 23.187 -8.851 -12.103 1.00 69.81 99 SER A N 1
ATOM 758 C CA . SER A 1 99 ? 23.391 -7.469 -12.551 1.00 69.81 99 SER A CA 1
ATOM 759 C C . SER A 1 99 ? 22.545 -6.457 -11.777 1.00 69.81 99 SER A C 1
ATOM 761 O O . SER A 1 99 ? 23.068 -5.424 -11.376 1.00 69.81 99 SER A O 1
ATOM 763 N N . ALA A 1 100 ? 21.264 -6.753 -11.542 1.00 66.06 100 ALA A N 1
ATOM 764 C CA . ALA A 1 100 ? 20.381 -5.868 -10.784 1.00 66.06 100 ALA A CA 1
ATOM 765 C C . ALA A 1 100 ? 20.834 -5.755 -9.322 1.00 66.06 100 ALA A C 1
ATOM 767 O O . ALA A 1 100 ? 20.861 -4.658 -8.778 1.00 66.06 100 ALA A O 1
ATOM 768 N N . GLN A 1 101 ? 21.289 -6.860 -8.724 1.00 67.31 101 GLN A N 1
ATOM 769 C CA . GLN A 1 101 ? 21.826 -6.850 -7.362 1.00 67.31 101 GLN A CA 1
ATOM 770 C C . GLN A 1 101 ? 23.153 -6.083 -7.244 1.00 67.31 101 GLN A C 1
ATOM 772 O O . GLN A 1 101 ? 23.357 -5.381 -6.257 1.00 67.31 101 GLN A O 1
ATOM 777 N N . ILE A 1 102 ? 24.042 -6.174 -8.243 1.00 70.56 102 ILE A N 1
ATOM 778 C CA . ILE A 1 102 ? 25.289 -5.389 -8.279 1.00 70.56 102 ILE A CA 1
ATOM 779 C C . ILE A 1 102 ? 24.977 -3.894 -8.375 1.00 70.56 102 ILE A C 1
ATOM 781 O O . ILE A 1 102 ? 25.494 -3.115 -7.579 1.00 70.56 102 ILE A O 1
ATOM 785 N N . VAL A 1 103 ? 24.121 -3.488 -9.316 1.00 70.31 103 VAL A N 1
ATOM 786 C CA . VAL A 1 103 ? 23.755 -2.073 -9.493 1.00 70.31 103 VAL A CA 1
ATOM 787 C C . VAL A 1 103 ? 23.097 -1.525 -8.230 1.00 70.31 103 VAL A C 1
ATOM 789 O O . VAL A 1 103 ? 23.509 -0.483 -7.737 1.00 70.31 103 VAL A O 1
ATOM 792 N N . ALA A 1 104 ? 22.166 -2.272 -7.635 1.00 68.50 104 ALA A N 1
ATOM 793 C CA . ALA A 1 104 ? 21.542 -1.900 -6.371 1.00 68.50 104 ALA A CA 1
ATOM 794 C C . ALA A 1 104 ? 22.567 -1.664 -5.255 1.00 68.50 104 ALA A C 1
ATOM 796 O O . ALA A 1 104 ? 22.495 -0.657 -4.558 1.00 68.50 104 ALA A O 1
ATOM 797 N N . SER A 1 105 ? 23.571 -2.536 -5.129 1.00 65.19 105 SER A N 1
ATOM 798 C CA . SER A 1 105 ? 24.624 -2.364 -4.121 1.00 65.19 105 SER A CA 1
ATOM 799 C C . SER A 1 105 ? 25.496 -1.120 -4.342 1.00 65.19 105 SER A C 1
ATOM 801 O O . SER A 1 105 ? 26.077 -0.610 -3.386 1.00 65.19 105 SER A O 1
ATOM 803 N N . MET A 1 106 ? 25.569 -0.610 -5.577 1.00 68.44 106 MET A N 1
ATOM 804 C CA . MET A 1 106 ? 26.318 0.601 -5.930 1.00 68.44 106 MET A CA 1
ATOM 805 C C . MET A 1 106 ? 25.483 1.881 -5.791 1.00 68.44 106 MET A C 1
ATOM 807 O O . MET A 1 106 ? 26.006 2.893 -5.329 1.00 68.44 106 MET A O 1
ATOM 811 N N . ASP A 1 107 ? 24.198 1.827 -6.149 1.00 65.25 107 ASP A N 1
ATOM 812 C CA . ASP A 1 107 ? 23.298 2.989 -6.208 1.00 65.25 107 ASP A CA 1
ATOM 813 C C . ASP A 1 107 ? 22.458 3.189 -4.931 1.00 65.25 107 ASP A C 1
ATOM 815 O O . ASP A 1 107 ? 21.687 4.143 -4.834 1.00 65.25 107 ASP A O 1
ATOM 819 N N . GLY A 1 108 ? 22.638 2.335 -3.916 1.00 63.38 108 GLY A N 1
ATOM 820 C CA . GLY A 1 108 ? 22.006 2.486 -2.599 1.00 63.38 108 GLY A CA 1
ATOM 821 C C . GLY A 1 108 ? 20.730 1.668 -2.383 1.00 63.38 108 GLY A C 1
ATOM 822 O O . GLY A 1 108 ? 20.016 1.916 -1.414 1.00 63.38 108 GLY A O 1
ATOM 823 N N . GLY A 1 109 ? 20.473 0.672 -3.229 1.00 71.25 109 GLY A N 1
ATOM 824 C CA . GLY A 1 109 ? 19.373 -0.280 -3.098 1.00 71.25 109 GLY A CA 1
ATOM 825 C C . GLY A 1 109 ? 18.057 0.186 -3.716 1.00 71.25 109 GLY A C 1
ATOM 826 O O . GLY A 1 109 ? 17.989 1.216 -4.383 1.00 71.25 109 GLY A O 1
ATOM 827 N N . ALA A 1 110 ? 17.001 -0.593 -3.488 1.00 71.81 110 ALA A N 1
ATOM 828 C CA . ALA A 1 110 ? 15.628 -0.196 -3.774 1.00 71.81 110 ALA A CA 1
ATOM 829 C C . ALA A 1 110 ? 14.853 0.019 -2.473 1.00 71.81 110 ALA A C 1
ATOM 831 O O . ALA A 1 110 ? 14.853 -0.829 -1.576 1.00 71.81 110 ALA A O 1
ATOM 832 N N . ASP A 1 111 ? 14.170 1.159 -2.389 1.00 78.81 111 ASP A N 1
ATOM 833 C CA . ASP A 1 111 ? 13.393 1.530 -1.216 1.00 78.81 111 ASP A CA 1
ATOM 834 C C . ASP A 1 111 ? 11.921 1.151 -1.385 1.00 78.81 111 ASP A C 1
ATOM 836 O O . ASP A 1 111 ? 11.250 1.477 -2.370 1.00 78.81 111 ASP A O 1
ATOM 840 N N . THR A 1 112 ? 11.387 0.517 -0.347 1.00 82.25 112 THR A N 1
ATOM 841 C CA . THR A 1 112 ? 9.964 0.244 -0.186 1.00 82.25 112 THR A CA 1
ATOM 842 C C . THR A 1 112 ? 9.430 0.982 1.034 1.00 82.25 112 THR A C 1
ATOM 844 O O . THR A 1 112 ? 9.976 0.931 2.133 1.00 82.25 112 THR A O 1
ATOM 847 N N . HIS A 1 113 ? 8.336 1.709 0.842 1.00 87.94 113 HIS A N 1
ATOM 848 C CA . HIS A 1 113 ? 7.661 2.507 1.854 1.00 87.94 113 HIS A CA 1
ATOM 849 C C . HIS A 1 113 ? 6.346 1.846 2.257 1.00 87.94 113 HIS A C 1
ATOM 851 O O . HIS A 1 113 ? 5.491 1.552 1.417 1.00 87.94 113 HIS A O 1
ATOM 857 N N . THR A 1 114 ? 6.148 1.696 3.563 1.00 91.12 114 THR A N 1
ATOM 858 C CA . THR A 1 114 ? 4.878 1.260 4.146 1.00 91.12 114 THR A CA 1
ATOM 859 C C . THR A 1 114 ? 4.140 2.454 4.732 1.00 91.12 114 THR A C 1
ATOM 861 O O . THR A 1 114 ? 4.662 3.149 5.605 1.00 91.12 114 THR A O 1
ATOM 864 N N . TRP A 1 115 ? 2.903 2.670 4.291 1.00 91.50 115 TRP A N 1
ATOM 865 C CA . TRP A 1 115 ? 2.031 3.754 4.726 1.00 91.50 115 TRP A CA 1
ATOM 866 C C . TRP A 1 115 ? 0.894 3.240 5.603 1.00 91.50 115 TRP A C 1
ATOM 868 O O . TRP A 1 115 ? 0.203 2.286 5.243 1.00 91.50 115 TRP A O 1
ATOM 878 N N . LEU A 1 116 ? 0.651 3.936 6.712 1.00 92.38 116 LEU A N 1
ATOM 879 C CA . LEU A 1 116 ? -0.467 3.691 7.619 1.00 92.38 116 LEU A CA 1
ATOM 880 C C . LEU A 1 116 ? -0.913 5.012 8.263 1.00 92.38 116 LEU A C 1
ATOM 882 O O . LEU A 1 116 ? -0.085 5.808 8.710 1.00 92.38 116 LEU A O 1
ATOM 886 N N . GLY A 1 117 ? -2.222 5.276 8.288 1.00 90.38 117 GLY A N 1
ATOM 887 C CA . GLY A 1 117 ? -2.774 6.501 8.880 1.00 9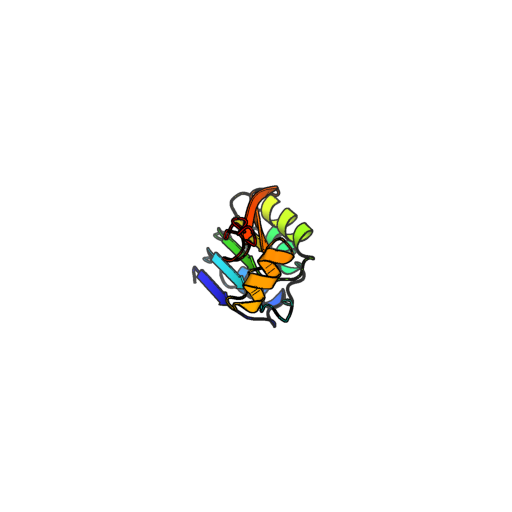0.38 117 GLY A CA 1
ATOM 888 C C . GLY A 1 117 ? -2.222 7.805 8.285 1.00 90.38 117 GLY A C 1
ATOM 889 O O . GLY A 1 117 ? -2.090 8.801 8.996 1.00 90.38 117 GLY A O 1
ATOM 890 N N . GLY A 1 118 ? -1.843 7.810 7.003 1.00 88.00 118 GLY A N 1
ATOM 891 C CA . GLY A 1 118 ? -1.303 8.987 6.312 1.00 88.00 118 GLY A CA 1
ATOM 892 C C . GLY A 1 118 ? 0.174 9.286 6.595 1.00 88.00 118 GLY A C 1
ATOM 893 O O . GLY A 1 118 ? 0.661 10.356 6.215 1.00 88.00 118 GLY A O 1
ATOM 894 N N . LYS A 1 119 ? 0.893 8.366 7.246 1.00 90.00 119 LYS A N 1
ATOM 895 C CA . LYS A 1 119 ? 2.329 8.467 7.535 1.00 90.00 119 LYS A CA 1
ATOM 896 C C . LYS A 1 119 ? 3.066 7.256 6.980 1.00 90.00 119 LYS A C 1
ATOM 898 O O . LYS A 1 119 ? 2.486 6.178 6.883 1.00 90.00 119 LYS A O 1
ATOM 903 N N . ILE A 1 120 ? 4.344 7.434 6.658 1.00 89.50 120 ILE A N 1
ATOM 904 C CA . ILE A 1 120 ? 5.251 6.308 6.426 1.00 89.50 120 ILE A CA 1
ATOM 905 C C . ILE A 1 120 ? 5.617 5.744 7.801 1.00 89.50 120 ILE A C 1
ATOM 907 O O . ILE A 1 120 ? 6.082 6.487 8.664 1.00 89.50 120 ILE A O 1
ATOM 911 N N . VAL A 1 121 ? 5.349 4.459 8.018 1.00 90.00 121 VAL A N 1
ATOM 912 C CA . VAL A 1 121 ? 5.624 3.755 9.283 1.00 90.00 121 VAL A CA 1
ATOM 913 C C . VAL A 1 121 ? 6.826 2.822 9.190 1.00 90.00 121 VAL A C 1
ATOM 915 O O . VAL A 1 121 ? 7.375 2.433 10.215 1.00 90.00 121 VAL A O 1
ATOM 918 N N . SER A 1 122 ? 7.243 2.472 7.976 1.00 84.69 122 SER A N 1
ATOM 919 C CA . SER A 1 122 ? 8.438 1.675 7.724 1.00 84.69 122 SER A CA 1
ATOM 920 C C . SER A 1 122 ? 9.007 2.021 6.353 1.00 84.69 122 SER A C 1
ATOM 922 O O . SER A 1 122 ? 8.250 2.267 5.408 1.00 84.69 122 SER A O 1
ATOM 924 N N . ILE A 1 123 ? 10.333 2.058 6.283 1.00 83.19 123 ILE A N 1
ATOM 925 C CA . ILE A 1 123 ? 11.119 2.122 5.056 1.00 83.19 123 ILE A CA 1
ATOM 926 C C . ILE A 1 123 ? 12.010 0.885 5.096 1.00 83.19 123 ILE A C 1
ATOM 928 O O . ILE A 1 123 ? 12.743 0.696 6.068 1.00 83.19 123 ILE A O 1
ATOM 932 N N . SER A 1 124 ? 11.905 0.033 4.085 1.00 77.75 124 SER A N 1
ATOM 933 C CA . SER A 1 124 ? 12.785 -1.117 3.890 1.00 77.75 124 SER A CA 1
ATOM 934 C C . SER A 1 124 ? 13.633 -0.883 2.654 1.00 77.75 124 SER A C 1
ATOM 936 O O . SER A 1 124 ? 13.092 -0.612 1.585 1.00 77.75 124 SER A O 1
ATOM 938 N N . ASN A 1 125 ? 14.944 -0.999 2.826 1.00 73.88 125 ASN A N 1
ATOM 939 C CA . ASN A 1 125 ? 15.918 -0.916 1.752 1.00 73.88 125 ASN A CA 1
ATOM 940 C C . ASN A 1 125 ? 16.375 -2.336 1.407 1.00 73.88 125 ASN A C 1
ATOM 942 O O . ASN A 1 125 ? 16.806 -3.079 2.293 1.00 73.88 125 ASN A O 1
ATOM 946 N N . ASP A 1 126 ? 16.241 -2.709 0.142 1.00 67.81 126 ASP A N 1
ATOM 947 C CA . ASP A 1 126 ? 16.875 -3.897 -0.412 1.00 67.81 126 ASP A CA 1
ATOM 948 C C . ASP A 1 126 ? 18.180 -3.465 -1.088 1.00 67.81 126 ASP A C 1
ATOM 950 O O . ASP A 1 126 ? 18.158 -2.868 -2.162 1.00 67.81 126 ASP A O 1
ATOM 954 N N . SER A 1 127 ? 19.318 -3.700 -0.431 1.00 61.41 127 SER A N 1
ATOM 955 C CA . SER A 1 127 ? 20.639 -3.212 -0.855 1.00 61.41 127 SER A CA 1
ATOM 956 C C . SER A 1 127 ? 21.396 -4.172 -1.782 1.00 61.41 127 SER A C 1
ATOM 958 O O . SER A 1 127 ? 22.536 -3.896 -2.160 1.00 61.41 127 SER A O 1
ATOM 960 N N . GLY A 1 128 ? 20.783 -5.296 -2.169 1.00 57.19 128 GLY A N 1
ATOM 961 C CA . GLY A 1 128 ? 21.447 -6.349 -2.934 1.00 57.19 128 GLY A CA 1
ATOM 962 C C . GLY A 1 128 ? 22.437 -7.170 -2.092 1.00 57.19 128 GLY A C 1
ATOM 963 O O . GLY A 1 128 ? 23.082 -6.691 -1.160 1.00 57.19 128 GLY A O 1
ATOM 964 N N . THR A 1 129 ? 22.585 -8.455 -2.419 1.00 57.06 129 THR A N 1
ATOM 965 C CA . THR A 1 129 ? 23.321 -9.415 -1.567 1.00 57.06 129 THR A CA 1
ATOM 966 C C . THR A 1 129 ? 24.845 -9.238 -1.543 1.00 57.06 129 THR A C 1
ATOM 968 O O . THR A 1 129 ? 25.521 -9.869 -0.732 1.00 57.06 129 THR A O 1
ATOM 971 N N . LEU A 1 130 ? 25.410 -8.379 -2.397 1.00 51.16 130 LEU A N 1
ATOM 972 C CA . LEU A 1 130 ? 26.860 -8.177 -2.507 1.00 51.16 130 LEU A CA 1
ATOM 973 C C . LEU A 1 130 ? 27.405 -7.058 -1.605 1.00 51.16 130 LEU A C 1
ATOM 975 O O . LEU A 1 130 ? 28.616 -6.978 -1.413 1.00 51.16 130 LEU A O 1
ATOM 979 N N . ALA A 1 131 ? 26.543 -6.243 -0.989 1.00 47.84 131 ALA A N 1
ATOM 980 C CA . ALA A 1 131 ? 26.965 -5.156 -0.102 1.00 47.84 131 ALA A CA 1
ATOM 981 C C . ALA A 1 131 ? 27.538 -5.635 1.253 1.00 47.84 131 ALA A C 1
ATOM 983 O O . ALA A 1 131 ? 28.187 -4.860 1.953 1.00 47.84 131 ALA A O 1
ATOM 984 N N . SER A 1 132 ? 27.337 -6.903 1.640 1.00 43.81 132 SER A N 1
ATOM 985 C CA . SER A 1 132 ? 27.865 -7.466 2.897 1.00 43.81 132 SER A CA 1
ATOM 986 C C . SER A 1 132 ? 29.217 -8.180 2.757 1.00 43.81 132 SER A C 1
ATOM 988 O O . SER A 1 132 ? 29.665 -8.833 3.699 1.00 43.81 132 SER A O 1
ATOM 990 N N . GLY A 1 133 ? 29.878 -8.084 1.601 1.00 40.94 133 GLY A N 1
ATOM 991 C CA . GLY A 1 133 ? 31.260 -8.523 1.433 1.00 40.94 133 GLY A CA 1
ATOM 992 C C . GLY A 1 133 ? 32.207 -7.392 1.803 1.00 40.94 133 GLY A C 1
ATOM 993 O O . GLY A 1 133 ? 32.513 -6.553 0.961 1.00 40.94 133 GLY A O 1
ATOM 994 N N . GLY A 1 134 ? 32.665 -7.355 3.055 1.00 36.81 134 GLY A N 1
ATOM 995 C CA . GLY A 1 134 ? 33.799 -6.516 3.420 1.00 36.81 134 GLY A CA 1
ATOM 996 C C . GLY A 1 134 ? 34.947 -6.786 2.449 1.00 36.81 134 GLY A C 1
ATOM 997 O O . GLY A 1 134 ? 35.368 -7.932 2.293 1.00 36.81 134 GLY A O 1
ATOM 998 N N . TYR A 1 135 ? 35.435 -5.742 1.780 1.00 44.84 135 TYR A N 1
ATOM 999 C CA . TYR A 1 135 ? 36.786 -5.755 1.240 1.00 44.84 135 TYR A CA 1
ATOM 1000 C C . TYR A 1 135 ? 37.722 -5.830 2.446 1.00 44.84 135 TYR A C 1
ATOM 1002 O O . TYR A 1 135 ? 38.182 -4.808 2.949 1.00 44.84 135 TYR A O 1
ATOM 1010 N N . ASP A 1 136 ? 37.936 -7.043 2.954 1.00 41.19 136 ASP A N 1
ATOM 1011 C CA . ASP A 1 136 ? 39.063 -7.320 3.824 1.00 41.19 136 ASP A CA 1
ATOM 1012 C C . ASP A 1 136 ? 40.294 -7.041 2.966 1.00 41.19 136 ASP A C 1
ATOM 1014 O O . ASP A 1 136 ? 40.530 -7.669 1.930 1.00 41.19 136 ASP A O 1
ATOM 1018 N N . SER A 1 137 ? 40.990 -5.980 3.345 1.00 48.44 137 SER A N 1
ATOM 1019 C CA . SER A 1 137 ? 42.246 -5.527 2.783 1.00 48.44 137 SER A CA 1
ATOM 1020 C C . SER A 1 137 ? 43.223 -6.698 2.698 1.00 48.44 137 SER A C 1
ATOM 1022 O O . SER A 1 137 ? 43.854 -7.060 3.687 1.00 48.44 137 SER A O 1
ATOM 1024 N N . MET A 1 138 ? 43.349 -7.299 1.515 1.00 36.94 138 MET A N 1
ATOM 1025 C CA . MET A 1 138 ? 44.515 -8.103 1.181 1.00 36.94 138 MET A CA 1
ATOM 1026 C C . MET A 1 138 ? 45.631 -7.141 0.789 1.00 36.94 138 MET A C 1
ATOM 1028 O O . MET A 1 138 ? 45.641 -6.597 -0.316 1.00 36.94 138 MET A O 1
ATOM 1032 N N . ASP A 1 139 ? 46.539 -6.921 1.738 1.00 43.28 139 ASP A N 1
ATOM 1033 C CA . ASP A 1 139 ? 47.840 -6.306 1.505 1.00 43.28 139 ASP A CA 1
ATOM 1034 C C . ASP A 1 139 ? 48.543 -6.994 0.319 1.00 43.28 139 ASP A C 1
ATOM 1036 O O . ASP A 1 139 ? 48.623 -8.229 0.282 1.00 43.28 139 ASP A O 1
ATOM 1040 N N . PRO A 1 140 ? 49.069 -6.243 -0.664 1.00 49.25 140 PRO A N 1
ATOM 1041 C CA . PRO A 1 140 ? 50.011 -6.806 -1.609 1.00 49.25 140 PRO A CA 1
ATOM 1042 C C . PRO A 1 140 ? 51.367 -6.955 -0.905 1.00 49.25 140 PRO A C 1
ATOM 1044 O O . PRO A 1 140 ? 51.855 -6.013 -0.283 1.00 49.25 140 PRO A O 1
ATOM 1047 N N . TRP A 1 141 ? 51.928 -8.161 -0.994 1.00 53.19 141 TRP A N 1
ATOM 1048 C CA . TRP A 1 141 ? 53.283 -8.520 -0.564 1.00 53.19 141 TRP A CA 1
ATOM 1049 C C . TRP A 1 141 ? 54.355 -7.506 -0.979 1.00 53.19 141 TRP A C 1
ATOM 1051 O O . TRP A 1 141 ? 54.299 -7.033 -2.140 1.00 53.19 141 TRP A O 1
#

Solvent-accessible surface area (backbone atoms only — not comparable to full-atom values): 7345 Å² total; per-residue (Å²): 106,44,71,46,80,45,77,60,43,42,84,51,32,31,70,56,54,42,53,47,32,65,77,30,51,62,21,30,35,42,35,43,27,20,32,100,88,41,64,19,51,48,68,31,64,32,40,48,50,49,44,72,33,69,82,41,24,63,51,44,40,37,38,38,43,32,29,42,42,88,72,31,60,69,27,51,33,51,25,14,49,63,34,55,77,24,40,35,36,36,33,44,70,76,55,91,48,71,67,45,24,51,50,21,43,74,74,72,29,28,52,30,40,31,30,41,51,44,38,78,77,47,78,48,72,49,40,35,87,67,64,78,62,75,82,72,81,76,78,81,132

Mean predicted aligned error: 9.49 Å

Radius of gyration: 17.8 Å; Cα contacts (8 Å, |Δi|>4): 295; chains: 1; bounding box: 72×25×28 Å

Foldseek 3Di:
DAEEEDEADQADELVNLQCCQAVPLNYAEYADEHHPVHAHHYQLPNLQVCLVDCSGNVNHQEYEDESHDPNNLVSLLSSQQSPQNHKYKYWYDFDPDPVSLVVLLVVVAIWMFIGGNSDTPDIDGDSHPPNPDPPPDDDDD